Protein AF-A0A516NN91-F1 (afdb_monomer_lite)

Structure (mmCIF, N/CA/C/O backbone):
data_AF-A0A516NN91-F1
#
_entry.id   AF-A0A516NN91-F1
#
loop_
_atom_site.group_PDB
_atom_site.id
_atom_site.type_symbol
_atom_site.label_atom_id
_atom_site.label_alt_id
_atom_site.label_comp_id
_atom_site.label_asym_id
_atom_site.label_entity_id
_atom_site.label_seq_id
_atom_site.pdbx_PDB_ins_code
_atom_site.Cartn_x
_atom_site.Cartn_y
_atom_site.Cartn_z
_atom_site.occupancy
_atom_site.B_iso_or_equiv
_atom_site.auth_seq_id
_atom_site.auth_comp_id
_atom_site.auth_asym_id
_atom_site.auth_atom_id
_atom_site.pdbx_PDB_model_num
ATOM 1 N N . MET A 1 1 ? -4.924 -34.443 12.057 1.00 40.25 1 MET A N 1
ATOM 2 C CA . MET A 1 1 ? -3.717 -33.741 11.575 1.00 40.25 1 MET A CA 1
ATOM 3 C C . MET A 1 1 ? -4.098 -32.305 11.214 1.00 40.25 1 MET A C 1
ATOM 5 O O . MET A 1 1 ? -4.396 -32.042 10.064 1.00 40.25 1 MET A O 1
ATOM 9 N N . SER A 1 2 ? -4.209 -31.419 12.206 1.00 41.56 2 SER A N 1
ATOM 10 C CA . SER A 1 2 ? -4.170 -29.951 12.055 1.00 41.56 2 SER A CA 1
ATOM 11 C C . SER A 1 2 ? -4.210 -29.371 13.470 1.00 41.56 2 SER A C 1
ATOM 13 O O . SER A 1 2 ? -5.269 -29.095 14.024 1.00 41.56 2 SER A O 1
ATOM 15 N N . PHE A 1 3 ? -3.052 -29.367 14.123 1.00 45.12 3 PHE A N 1
ATOM 16 C CA . PHE A 1 3 ? -2.863 -28.861 15.481 1.00 45.12 3 PHE A CA 1
ATOM 17 C C . PHE A 1 3 ? -1.619 -27.971 15.448 1.00 45.12 3 PHE A C 1
ATOM 19 O O . PHE A 1 3 ? -0.556 -28.410 15.865 1.00 45.12 3 PHE A O 1
ATOM 26 N N . ILE A 1 4 ? -1.707 -26.798 14.802 1.00 48.25 4 ILE A N 1
ATOM 27 C CA . ILE A 1 4 ? -0.618 -25.794 14.790 1.00 48.25 4 ILE A CA 1
ATOM 28 C C . ILE A 1 4 ? -1.070 -24.342 14.492 1.00 48.25 4 ILE A C 1
ATOM 30 O O . ILE A 1 4 ? -0.268 -23.537 14.045 1.00 48.25 4 ILE A O 1
ATOM 34 N N . TYR A 1 5 ? -2.320 -23.963 14.785 1.00 51.03 5 TYR A N 1
ATOM 35 C CA . TYR A 1 5 ? -2.738 -22.543 14.763 1.00 51.03 5 TYR A CA 1
ATOM 36 C C . TYR A 1 5 ? -3.463 -22.118 16.048 1.00 51.03 5 TYR A C 1
ATOM 38 O O . TYR A 1 5 ? -4.383 -21.308 16.016 1.00 51.03 5 TYR A O 1
ATOM 46 N N . SER A 1 6 ? -3.075 -22.660 17.209 1.00 44.06 6 SER A N 1
ATOM 47 C CA . SER A 1 6 ? -3.412 -21.991 18.471 1.00 44.06 6 SER A CA 1
ATOM 48 C C . SER A 1 6 ? -2.358 -20.918 18.743 1.00 44.06 6 SER A C 1
ATOM 50 O O . SER A 1 6 ? -1.448 -21.121 19.549 1.00 44.06 6 SER A O 1
ATOM 52 N N . THR A 1 7 ? -2.448 -19.793 18.038 1.00 47.69 7 THR A N 1
ATOM 53 C CA . THR A 1 7 ? -1.723 -18.595 18.458 1.00 47.69 7 THR A CA 1
ATOM 54 C C . THR A 1 7 ? -2.405 -18.070 19.715 1.00 47.69 7 THR A C 1
ATOM 56 O O . THR A 1 7 ? -3.628 -17.955 19.805 1.00 47.69 7 THR A O 1
ATOM 59 N N . THR A 1 8 ? -1.589 -17.877 20.739 1.00 46.75 8 THR A N 1
ATOM 60 C CA . THR A 1 8 ? -1.911 -17.294 22.037 1.00 46.75 8 THR A CA 1
ATOM 61 C C . THR A 1 8 ? -2.741 -16.020 21.879 1.00 46.75 8 THR A C 1
ATOM 63 O O . THR A 1 8 ? -2.542 -15.248 20.948 1.00 46.75 8 THR A O 1
ATOM 66 N N . ALA A 1 9 ? -3.667 -15.789 22.812 1.00 46.31 9 ALA A N 1
ATOM 67 C CA . ALA A 1 9 ? -4.680 -14.726 22.814 1.00 46.31 9 ALA A CA 1
ATOM 68 C C . ALA A 1 9 ? -4.147 -13.265 22.880 1.00 46.31 9 ALA A C 1
ATOM 70 O O . ALA A 1 9 ? -4.806 -12.393 23.441 1.00 46.31 9 ALA A O 1
ATOM 71 N N . GLY A 1 10 ? -2.967 -12.985 22.321 1.00 58.59 10 GLY A N 1
ATOM 72 C CA . GLY A 1 10 ? -2.344 -11.665 22.236 1.00 58.59 10 GLY A CA 1
ATOM 73 C C . GLY A 1 10 ? -1.460 -11.422 21.002 1.00 58.59 10 GLY A C 1
ATOM 74 O O . GLY A 1 10 ? -1.027 -10.288 20.827 1.00 58.59 10 GLY A O 1
ATOM 75 N N . GLU A 1 11 ? -1.208 -12.415 20.138 1.00 65.75 11 GLU A N 1
ATOM 76 C CA . GLU A 1 11 ? -0.446 -12.237 18.889 1.00 65.75 11 GLU A CA 1
ATOM 77 C C . GLU A 1 11 ? -1.359 -12.469 17.683 1.00 65.75 11 GLU A C 1
ATOM 79 O O . GLU A 1 11 ? -1.983 -13.518 17.547 1.00 65.75 11 GLU A O 1
ATOM 84 N N . LEU A 1 12 ? -1.471 -11.468 16.813 1.00 70.19 12 LEU A N 1
ATOM 85 C CA . LEU A 1 12 ? -2.143 -11.623 15.524 1.00 70.19 12 LEU A CA 1
ATOM 86 C C . LEU A 1 12 ? -1.224 -12.390 14.572 1.00 70.19 12 LEU A C 1
ATOM 88 O O . LEU A 1 12 ? -0.018 -12.137 14.554 1.00 70.19 12 LEU A O 1
ATOM 92 N N . ASP A 1 13 ? -1.786 -13.278 13.750 1.00 83.75 13 ASP A N 1
ATOM 93 C CA . ASP A 1 13 ? -1.061 -13.772 12.579 1.00 83.75 13 ASP A CA 1
ATOM 94 C C . ASP A 1 13 ? -0.880 -12.613 11.581 1.00 83.75 13 ASP A C 1
ATOM 96 O O . ASP A 1 13 ? -1.655 -11.654 11.546 1.00 83.75 13 ASP A O 1
ATOM 100 N N . MET A 1 14 ? 0.133 -12.709 10.727 1.00 80.50 14 MET A N 1
ATOM 101 C CA . MET A 1 14 ? 0.380 -11.797 9.613 1.00 80.50 14 MET A CA 1
ATOM 102 C C . MET A 1 14 ? -0.868 -11.621 8.739 1.00 80.50 14 MET A C 1
ATOM 104 O O . MET A 1 14 ? -1.108 -10.527 8.233 1.00 80.50 14 MET A O 1
ATOM 108 N N . ALA A 1 15 ? -1.673 -12.679 8.587 1.00 85.00 15 ALA A N 1
ATOM 109 C CA . ALA A 1 15 ? -2.934 -12.636 7.851 1.00 85.00 15 ALA A CA 1
ATOM 110 C C . ALA A 1 15 ? -3.977 -11.694 8.483 1.00 85.00 15 ALA A C 1
ATOM 112 O O . ALA A 1 15 ? -4.743 -11.071 7.752 1.00 85.00 15 ALA A O 1
ATOM 113 N N . ASP A 1 16 ? -3.973 -11.556 9.811 1.00 87.44 16 ASP A N 1
ATOM 114 C CA . ASP A 1 16 ? -4.923 -10.726 10.560 1.00 87.44 16 ASP A CA 1
ATOM 115 C C . ASP A 1 16 ? -4.366 -9.323 10.859 1.00 87.44 16 ASP A C 1
ATOM 117 O O . ASP A 1 16 ? -5.120 -8.376 11.084 1.00 87.44 16 ASP A O 1
ATOM 121 N N . ALA A 1 17 ? -3.038 -9.173 10.877 1.00 91.50 17 ALA A N 1
ATOM 122 C CA . ALA A 1 17 ? -2.353 -7.929 11.227 1.00 91.50 17 ALA A CA 1
ATOM 123 C C . ALA A 1 17 ? -2.074 -7.002 10.032 1.00 91.50 17 ALA A C 1
ATOM 125 O O . ALA A 1 17 ? -1.753 -5.830 10.236 1.00 91.50 17 ALA A O 1
ATOM 126 N N . ILE A 1 18 ? -2.157 -7.504 8.795 1.00 94.31 18 ILE A N 1
ATOM 127 C CA . ILE A 1 18 ? -1.763 -6.766 7.589 1.00 94.31 18 ILE A CA 1
ATOM 128 C C . ILE A 1 18 ? -2.982 -6.447 6.728 1.00 94.31 18 ILE A C 1
ATOM 130 O O . ILE A 1 18 ? -3.766 -7.328 6.386 1.00 94.31 18 ILE A O 1
ATOM 134 N N . ALA A 1 19 ? -3.092 -5.189 6.295 1.00 95.88 19 ALA A N 1
ATOM 135 C CA . ALA A 1 19 ? -4.101 -4.780 5.328 1.00 95.88 19 ALA A CA 1
ATOM 136 C C . ALA A 1 19 ? -3.935 -5.576 4.015 1.00 95.88 19 ALA A C 1
ATOM 138 O O . ALA A 1 19 ? -2.874 -5.479 3.378 1.00 95.88 19 ALA A O 1
ATOM 139 N N . PRO A 1 20 ? -4.956 -6.335 3.565 1.00 95.12 20 PRO A N 1
ATOM 140 C CA . PRO A 1 20 ? -4.828 -7.208 2.397 1.00 95.12 20 PRO A CA 1
ATOM 141 C C . PRO A 1 20 ? -4.388 -6.462 1.134 1.00 95.12 20 PRO A C 1
ATOM 143 O O . PRO A 1 20 ? -3.551 -6.952 0.370 1.00 95.12 20 PRO A O 1
ATOM 146 N N . HIS A 1 21 ? -4.907 -5.248 0.928 1.00 94.88 21 HIS A N 1
ATOM 147 C CA . HIS A 1 21 ? -4.533 -4.414 -0.210 1.00 94.88 21 HIS A CA 1
ATOM 148 C C . HIS A 1 21 ? -3.053 -3.987 -0.138 1.00 94.88 21 HIS A C 1
ATOM 15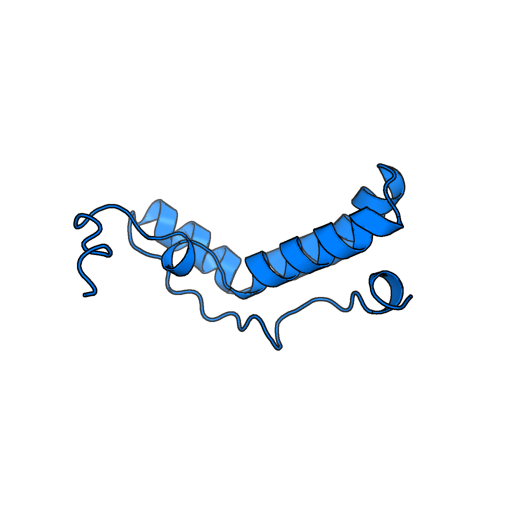0 O O . HIS A 1 21 ? -2.343 -4.087 -1.136 1.00 94.88 21 HIS A O 1
ATOM 156 N N . SER A 1 22 ? -2.539 -3.599 1.036 1.00 95.81 22 SER A N 1
ATOM 157 C CA . SER A 1 22 ? -1.131 -3.212 1.203 1.00 95.81 22 SER A CA 1
ATOM 158 C C . SER A 1 22 ? -0.183 -4.380 0.920 1.00 95.81 22 SER A C 1
ATOM 160 O O . SER A 1 22 ? 0.802 -4.203 0.200 1.00 95.81 22 SER A O 1
ATOM 162 N N . ALA A 1 23 ? -0.506 -5.589 1.396 1.00 95.75 23 ALA A N 1
ATOM 163 C CA . ALA A 1 23 ? 0.265 -6.794 1.079 1.00 95.75 23 ALA A CA 1
ATOM 164 C C . ALA A 1 23 ? 0.321 -7.054 -0.436 1.00 95.75 23 ALA A C 1
ATOM 166 O O . ALA A 1 23 ? 1.386 -7.341 -0.991 1.00 95.75 23 ALA A O 1
ATOM 167 N N . ALA A 1 24 ? -0.813 -6.907 -1.126 1.00 95.75 24 ALA A N 1
ATOM 168 C CA . ALA A 1 24 ? -0.892 -7.076 -2.572 1.00 95.75 24 ALA A CA 1
ATOM 169 C C . ALA A 1 24 ? -0.099 -6.004 -3.342 1.00 95.75 24 ALA A C 1
ATOM 171 O O . ALA A 1 24 ? 0.613 -6.348 -4.291 1.00 95.75 24 ALA A O 1
ATOM 172 N N . VAL A 1 25 ? -0.160 -4.735 -2.920 1.00 96.12 25 VAL A N 1
ATOM 173 C CA . VAL A 1 25 ? 0.638 -3.641 -3.501 1.00 96.12 25 VAL A CA 1
ATOM 174 C C . VAL A 1 25 ? 2.132 -3.911 -3.342 1.00 96.12 25 VAL A C 1
ATOM 176 O O . VAL A 1 25 ? 2.857 -3.884 -4.336 1.00 96.12 25 VAL A O 1
ATOM 179 N N . ILE A 1 26 ? 2.591 -4.236 -2.129 1.00 95.88 26 ILE A N 1
ATOM 180 C CA . ILE A 1 26 ? 4.007 -4.520 -1.852 1.00 95.88 26 ILE A CA 1
ATOM 181 C C . ILE A 1 26 ? 4.479 -5.721 -2.673 1.00 95.88 26 ILE A C 1
ATOM 183 O O . ILE A 1 26 ? 5.530 -5.661 -3.306 1.00 95.88 26 ILE A O 1
ATOM 187 N N . ARG A 1 27 ? 3.686 -6.797 -2.745 1.00 95.56 27 ARG A N 1
ATOM 188 C CA . ARG A 1 27 ? 4.030 -7.968 -3.561 1.00 95.56 27 ARG A CA 1
ATOM 189 C C . ARG A 1 27 ? 4.193 -7.605 -5.037 1.00 95.56 27 ARG A C 1
ATOM 191 O O . ARG A 1 27 ? 5.163 -8.031 -5.658 1.00 95.56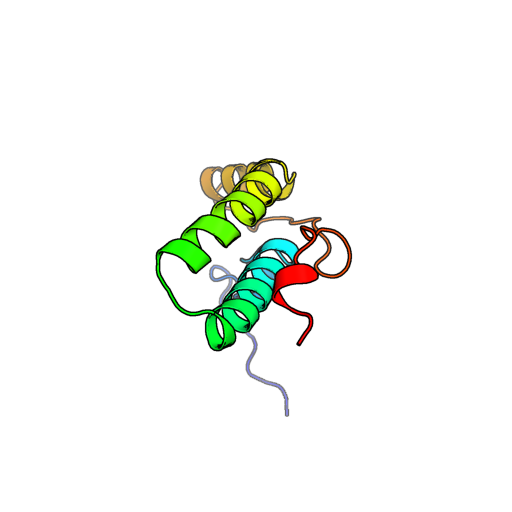 27 ARG A O 1
ATOM 198 N N . ARG A 1 28 ? 3.265 -6.830 -5.610 1.00 95.56 28 ARG A N 1
ATOM 199 C CA . ARG A 1 28 ? 3.369 -6.357 -7.003 1.00 95.56 28 ARG A CA 1
ATOM 200 C C . ARG A 1 28 ? 4.595 -5.468 -7.200 1.00 95.56 28 ARG A C 1
ATOM 202 O O . ARG A 1 28 ? 5.287 -5.617 -8.203 1.00 95.56 28 ARG A O 1
ATOM 209 N N . ALA A 1 29 ? 4.900 -4.606 -6.233 1.00 95.12 29 ALA A N 1
ATOM 210 C CA . ALA A 1 29 ? 6.073 -3.748 -6.294 1.00 95.12 29 ALA A CA 1
ATOM 211 C C . ALA A 1 29 ? 7.386 -4.546 -6.290 1.00 95.12 29 ALA A C 1
ATOM 213 O O . ALA A 1 29 ? 8.266 -4.284 -7.105 1.00 95.12 29 ALA A O 1
ATOM 214 N N . LEU A 1 30 ? 7.488 -5.580 -5.450 1.00 95.19 30 LEU A N 1
ATOM 215 C CA . LEU A 1 30 ? 8.638 -6.489 -5.435 1.00 95.19 30 LEU A CA 1
ATOM 216 C C . LEU A 1 30 ? 8.810 -7.223 -6.772 1.00 95.19 30 LEU A C 1
ATOM 218 O O . LEU A 1 30 ? 9.929 -7.331 -7.270 1.00 95.19 30 LEU A O 1
ATOM 222 N N . VAL A 1 31 ? 7.710 -7.681 -7.382 1.00 94.44 31 VAL A N 1
ATOM 223 C CA . VAL A 1 31 ? 7.738 -8.319 -8.710 1.00 94.44 31 VAL A CA 1
ATOM 224 C C . VAL A 1 31 ? 8.239 -7.347 -9.781 1.00 94.44 31 VAL A C 1
ATOM 226 O O . VAL A 1 31 ? 9.122 -7.706 -10.556 1.00 94.44 31 VAL A O 1
ATOM 229 N N . ALA A 1 32 ? 7.748 -6.106 -9.795 1.00 94.25 32 ALA A N 1
ATOM 230 C CA . ALA A 1 32 ? 8.243 -5.080 -10.712 1.00 94.25 32 ALA A CA 1
ATOM 231 C C . ALA A 1 32 ? 9.743 -4.795 -10.500 1.00 94.25 32 ALA A C 1
ATOM 233 O O . ALA A 1 32 ? 10.514 -4.674 -11.455 1.00 94.25 32 ALA A O 1
ATOM 234 N N . MET A 1 33 ? 10.192 -4.731 -9.244 1.00 94.81 33 MET A N 1
ATOM 235 C CA . MET A 1 33 ? 11.583 -4.420 -8.909 1.00 94.81 33 MET A CA 1
ATOM 236 C C . MET A 1 33 ? 12.572 -5.531 -9.226 1.00 94.81 33 MET A C 1
ATOM 238 O O . MET A 1 33 ? 13.704 -5.222 -9.597 1.00 94.81 33 MET A O 1
ATOM 242 N N . ALA A 1 34 ? 12.137 -6.791 -9.223 1.00 93.19 34 ALA A N 1
ATOM 243 C CA . ALA A 1 34 ? 12.939 -7.891 -9.752 1.00 93.19 34 ALA A CA 1
ATOM 244 C C . ALA A 1 34 ? 13.340 -7.674 -11.225 1.00 93.19 34 ALA A C 1
ATOM 246 O O . ALA A 1 34 ? 14.362 -8.188 -11.671 1.00 93.19 34 ALA A O 1
ATOM 247 N N . ALA A 1 35 ? 12.561 -6.888 -11.975 1.00 88.75 35 ALA A N 1
ATOM 248 C CA . ALA A 1 35 ? 12.758 -6.661 -13.399 1.00 88.75 35 ALA A CA 1
ATOM 249 C C . ALA A 1 35 ? 13.414 -5.295 -13.721 1.00 88.75 35 ALA A C 1
ATOM 251 O O . ALA A 1 35 ? 14.084 -5.161 -14.749 1.00 88.75 35 ALA A O 1
ATOM 252 N N . HIS A 1 36 ? 13.205 -4.273 -12.882 1.00 84.69 36 HIS A N 1
ATOM 253 C CA . HIS A 1 36 ? 13.593 -2.867 -13.121 1.00 84.69 36 HIS A CA 1
ATOM 254 C C . HIS A 1 36 ? 14.645 -2.312 -12.134 1.00 84.69 36 HIS A C 1
ATOM 256 O O . HIS A 1 36 ? 14.902 -1.113 -12.157 1.00 84.69 36 HIS A O 1
ATOM 262 N N . GLY A 1 37 ? 15.209 -3.144 -11.252 1.00 83.00 37 GLY A N 1
ATOM 263 C CA . GLY A 1 37 ? 15.908 -2.763 -10.014 1.00 83.00 37 GLY A CA 1
ATOM 264 C C . GLY A 1 37 ? 16.970 -1.655 -10.089 1.00 83.00 37 GLY A C 1
ATOM 265 O O . GLY A 1 37 ? 18.165 -1.936 -10.145 1.00 83.00 37 GLY A O 1
ATOM 266 N N . SER A 1 38 ? 16.530 -0.399 -9.964 1.00 94.75 38 SER A N 1
ATOM 267 C CA . SER A 1 38 ? 17.349 0.764 -9.610 1.00 94.75 38 SER A CA 1
ATOM 268 C C . SER A 1 38 ? 16.641 1.596 -8.528 1.00 94.75 38 SER A C 1
ATOM 270 O O . SER A 1 38 ? 15.408 1.549 -8.434 1.00 94.75 38 SER A O 1
ATOM 272 N N . PRO A 1 39 ? 17.375 2.379 -7.715 1.00 95.62 39 PRO A N 1
ATOM 273 C CA . PRO A 1 39 ? 16.773 3.277 -6.728 1.00 95.62 39 PRO A CA 1
ATOM 274 C C . PRO A 1 39 ? 15.777 4.276 -7.336 1.00 95.62 39 PRO A C 1
ATOM 276 O O . PRO A 1 39 ? 14.729 4.546 -6.755 1.00 95.62 39 PRO A O 1
ATOM 279 N N . GLU A 1 40 ? 16.064 4.799 -8.528 1.00 96.31 40 GLU A N 1
ATOM 280 C CA . GLU A 1 40 ? 15.198 5.743 -9.240 1.00 96.31 40 GLU A CA 1
ATOM 281 C C . GLU A 1 40 ? 13.901 5.072 -9.695 1.00 96.31 40 GLU A C 1
ATOM 283 O O . GLU A 1 40 ? 12.828 5.674 -9.611 1.00 96.31 40 GLU A O 1
ATOM 288 N N . ALA A 1 41 ? 13.989 3.819 -10.151 1.00 95.56 41 ALA A N 1
ATOM 289 C CA . ALA A 1 41 ? 12.829 3.024 -10.526 1.00 95.56 41 ALA A CA 1
ATOM 290 C C . ALA A 1 41 ? 11.950 2.707 -9.304 1.00 95.56 41 ALA A C 1
ATOM 292 O O . ALA A 1 41 ? 10.732 2.875 -9.377 1.00 95.56 41 ALA A O 1
ATOM 293 N N . ALA A 1 42 ? 12.559 2.343 -8.170 1.00 95.62 42 ALA A N 1
ATOM 294 C CA . ALA A 1 42 ? 11.851 2.138 -6.905 1.00 95.62 42 ALA A CA 1
ATOM 295 C C . ALA A 1 42 ? 11.130 3.414 -6.454 1.00 95.62 42 ALA A C 1
ATOM 297 O O . ALA A 1 42 ? 9.927 3.398 -6.209 1.00 95.62 42 ALA A O 1
ATOM 298 N N . PHE A 1 43 ? 11.823 4.554 -6.464 1.00 96.06 43 PHE A N 1
ATOM 299 C CA . PHE A 1 43 ? 11.225 5.836 -6.099 1.00 96.06 43 PHE A CA 1
ATOM 300 C C . PHE A 1 43 ? 10.091 6.253 -7.050 1.00 96.06 43 PHE A C 1
ATOM 302 O O . PHE A 1 43 ? 9.074 6.812 -6.634 1.00 96.06 43 PHE A O 1
ATOM 309 N N . ALA A 1 44 ? 10.234 5.988 -8.352 1.00 95.56 44 ALA A N 1
ATOM 310 C CA . ALA A 1 44 ? 9.180 6.247 -9.329 1.00 95.56 44 ALA A CA 1
ATOM 311 C C . ALA A 1 44 ? 7.925 5.397 -9.084 1.00 95.56 44 ALA A C 1
ATOM 313 O O . ALA A 1 44 ? 6.813 5.894 -9.279 1.00 95.56 44 ALA A O 1
ATOM 314 N N . LEU A 1 45 ? 8.102 4.155 -8.635 1.00 96.06 45 LEU A N 1
ATOM 315 C CA . LEU A 1 45 ? 7.019 3.267 -8.234 1.00 96.06 45 LEU A CA 1
ATOM 316 C C . LEU A 1 45 ? 6.365 3.725 -6.919 1.00 96.06 45 LEU A C 1
ATOM 318 O O . LEU A 1 45 ? 5.137 3.810 -6.855 1.00 96.06 45 LEU A O 1
ATOM 322 N N . ASP A 1 46 ? 7.160 4.123 -5.924 1.00 95.88 46 ASP A N 1
ATOM 323 C CA . ASP A 1 46 ? 6.682 4.619 -4.623 1.00 95.88 46 ASP A CA 1
ATOM 324 C C . ASP A 1 46 ? 5.818 5.877 -4.745 1.00 95.88 46 ASP A C 1
ATOM 326 O O . ASP A 1 46 ? 4.799 6.014 -4.064 1.00 95.88 46 ASP A O 1
ATOM 330 N N . LYS A 1 47 ? 6.141 6.764 -5.696 1.00 95.69 47 LYS A N 1
ATOM 331 C CA . LYS A 1 47 ? 5.297 7.923 -6.037 1.00 95.69 47 LYS A CA 1
ATOM 332 C C . LYS A 1 47 ? 3.880 7.547 -6.484 1.00 95.69 47 LYS A C 1
ATOM 334 O O . LYS A 1 47 ? 3.008 8.411 -6.465 1.00 95.69 47 LYS A O 1
ATOM 339 N N . LYS A 1 48 ? 3.642 6.303 -6.911 1.00 94.12 48 LYS A N 1
ATOM 340 C CA . LYS A 1 48 ? 2.301 5.792 -7.232 1.00 94.12 48 LYS A CA 1
ATO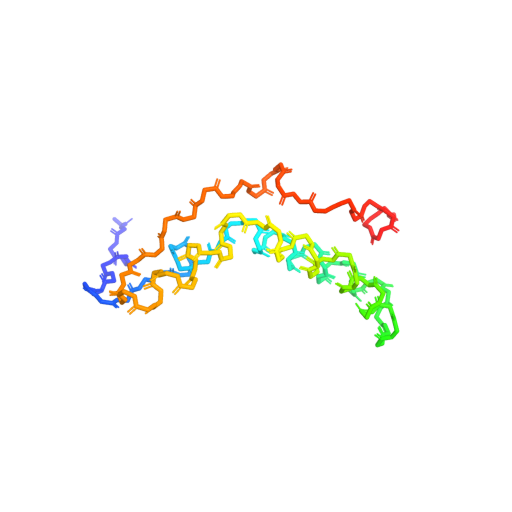M 341 C C . LYS A 1 48 ? 1.677 5.034 -6.063 1.00 94.12 48 LYS A C 1
ATOM 343 O O . LYS A 1 48 ? 0.496 5.213 -5.786 1.00 94.12 48 LYS A O 1
ATOM 348 N N . THR A 1 49 ? 2.445 4.177 -5.394 1.00 96.38 49 THR A N 1
ATOM 349 C CA . THR A 1 49 ? 1.918 3.248 -4.382 1.00 96.38 49 THR A CA 1
ATOM 350 C C . THR A 1 49 ? 1.647 3.920 -3.036 1.00 96.38 49 THR A C 1
ATOM 352 O O . THR A 1 49 ? 0.630 3.617 -2.414 1.00 96.38 49 THR A O 1
ATOM 355 N N . ILE A 1 50 ? 2.495 4.859 -2.600 1.00 95.75 50 ILE A N 1
ATOM 356 C CA . ILE A 1 50 ? 2.337 5.533 -1.303 1.00 95.75 50 ILE A CA 1
ATOM 357 C C . ILE A 1 50 ? 1.081 6.413 -1.280 1.00 95.75 50 ILE A C 1
ATOM 359 O O . ILE A 1 50 ? 0.274 6.221 -0.372 1.00 95.75 50 ILE A O 1
ATOM 363 N N . PRO A 1 51 ? 0.833 7.315 -2.257 1.00 95.81 51 PRO A N 1
ATOM 364 C CA . PRO A 1 51 ? -0.381 8.130 -2.238 1.00 95.81 51 PRO A CA 1
ATOM 365 C C . PRO A 1 51 ? -1.660 7.290 -2.262 1.00 95.81 51 PRO A C 1
ATOM 367 O O . PRO A 1 51 ? -2.599 7.602 -1.537 1.00 95.81 51 PRO A O 1
ATOM 370 N N . HIS A 1 52 ? -1.672 6.194 -3.032 1.00 94.75 52 HIS A N 1
ATOM 371 C CA . HIS A 1 52 ? -2.786 5.241 -3.053 1.00 94.75 52 HIS A CA 1
ATOM 372 C C . HIS A 1 52 ? -3.068 4.681 -1.655 1.00 94.75 52 HIS A C 1
ATOM 374 O O . HIS A 1 52 ? -4.190 4.790 -1.160 1.00 94.75 52 HIS A O 1
ATOM 380 N N . ALA A 1 53 ? -2.038 4.156 -0.983 1.00 92.88 53 ALA A N 1
ATOM 381 C CA . ALA A 1 53 ? -2.161 3.639 0.379 1.00 92.88 53 ALA A CA 1
ATOM 382 C C . ALA A 1 53 ? -2.585 4.731 1.377 1.00 92.88 53 ALA A C 1
ATOM 384 O O . ALA A 1 53 ? -3.408 4.478 2.253 1.00 92.88 53 ALA A O 1
ATOM 385 N N . SER A 1 54 ? -2.081 5.961 1.220 1.00 93.19 54 SER A N 1
ATOM 386 C CA . SER A 1 54 ? -2.418 7.083 2.102 1.00 93.19 54 SER A CA 1
ATOM 387 C C . SER A 1 54 ? -3.877 7.537 2.008 1.00 93.19 54 SER A C 1
ATOM 389 O O . SER A 1 54 ? -4.383 8.148 2.944 1.00 93.19 54 SER A O 1
ATOM 391 N N . THR A 1 55 ? -4.558 7.248 0.899 1.00 93.31 55 THR A N 1
ATOM 392 C CA . THR A 1 55 ? -5.985 7.562 0.714 1.00 93.31 55 THR A CA 1
ATOM 393 C C . THR A 1 55 ? -6.927 6.419 1.101 1.00 93.31 55 THR A C 1
ATOM 395 O O . THR A 1 55 ? -8.144 6.582 1.031 1.00 93.31 55 THR A O 1
ATOM 398 N N . SER A 1 56 ? -6.390 5.266 1.508 1.00 93.44 56 SER A N 1
ATOM 399 C CA . SER A 1 56 ? -7.184 4.094 1.881 1.00 93.44 56 SER A CA 1
ATOM 400 C C . SER A 1 56 ? -7.839 4.262 3.262 1.00 93.44 56 SER A C 1
ATOM 402 O O . SER A 1 56 ? -7.184 4.761 4.184 1.00 93.44 56 SER A O 1
ATOM 404 N N . PRO A 1 57 ? -9.087 3.790 3.472 1.00 94.88 57 PRO A N 1
ATOM 405 C CA . PRO A 1 57 ? -9.684 3.729 4.810 1.00 94.88 57 PRO A CA 1
ATOM 406 C C . PRO A 1 57 ? -8.865 2.862 5.780 1.00 94.88 57 PRO A C 1
ATOM 408 O O . PRO A 1 57 ? -8.859 3.127 6.983 1.00 94.88 57 PRO A O 1
ATOM 411 N N . ASP A 1 58 ? -8.114 1.884 5.262 1.00 96.69 58 ASP A N 1
ATOM 412 C CA . ASP A 1 58 ? -7.246 1.013 6.060 1.00 96.69 58 ASP A CA 1
ATOM 413 C C . ASP A 1 58 ? -6.079 1.779 6.712 1.00 96.69 58 ASP A C 1
ATOM 415 O O . ASP A 1 58 ? -5.563 1.326 7.734 1.00 96.69 58 ASP A O 1
ATOM 419 N N . LEU A 1 59 ? -5.673 2.947 6.182 1.00 96.81 59 LEU A N 1
ATOM 420 C CA . LEU A 1 59 ? -4.678 3.798 6.849 1.00 96.81 59 LEU A CA 1
ATOM 421 C C . LEU A 1 59 ? -5.219 4.287 8.195 1.00 96.81 59 LEU A C 1
ATOM 423 O O . LEU A 1 59 ? -4.555 4.151 9.223 1.00 96.81 59 LEU A O 1
ATOM 427 N N . ALA A 1 60 ? -6.420 4.870 8.178 1.00 97.06 60 ALA A N 1
ATOM 428 C CA . ALA A 1 60 ? -7.053 5.396 9.379 1.00 97.06 60 ALA A CA 1
ATOM 429 C C . ALA A 1 60 ? -7.333 4.268 10.375 1.00 97.06 60 ALA A C 1
ATOM 431 O O . ALA A 1 60 ? -7.011 4.399 11.552 1.00 97.06 60 ALA A O 1
ATOM 432 N N . GLU A 1 61 ? -7.853 3.138 9.892 1.00 97.44 61 GLU A N 1
ATOM 433 C CA . GLU A 1 61 ? -8.110 1.965 10.725 1.00 97.44 61 GLU A CA 1
ATOM 434 C C . GLU A 1 61 ? -6.833 1.407 11.361 1.00 97.44 61 GLU A C 1
ATOM 436 O O . GLU A 1 61 ? -6.839 1.135 12.558 1.00 97.44 61 GLU A O 1
ATOM 441 N N . GLY A 1 62 ? -5.733 1.286 10.613 1.00 96.19 62 GLY A N 1
ATOM 442 C CA . GLY A 1 62 ? -4.460 0.810 11.158 1.00 96.19 62 GLY A CA 1
ATOM 443 C C . GLY A 1 62 ? -3.903 1.729 12.249 1.00 96.19 62 GLY A C 1
ATOM 444 O O . GLY A 1 62 ? -3.398 1.253 13.267 1.00 96.19 62 GLY A O 1
ATOM 445 N N . ILE A 1 63 ? -4.042 3.051 12.082 1.00 97.56 63 ILE A N 1
ATOM 446 C CA . ILE A 1 63 ? -3.673 4.030 13.116 1.00 97.56 63 ILE A CA 1
ATOM 447 C C . ILE A 1 63 ? -4.583 3.872 14.341 1.00 97.56 63 ILE A C 1
ATOM 449 O O . ILE A 1 63 ? -4.091 3.764 15.465 1.00 97.56 63 ILE A O 1
ATOM 453 N N . SER A 1 64 ? -5.901 3.835 14.139 1.00 98.00 64 SER A N 1
ATOM 454 C CA . SER A 1 64 ? -6.882 3.702 15.218 1.00 98.00 64 SER A CA 1
ATOM 455 C C . SER A 1 64 ? -6.703 2.406 16.003 1.00 98.00 64 SER A C 1
ATOM 457 O O . SER A 1 64 ? -6.630 2.444 17.228 1.00 98.00 64 SER A O 1
ATOM 459 N N . SER A 1 65 ? -6.567 1.261 15.331 1.00 96.94 65 SER A N 1
ATOM 460 C CA . SER A 1 65 ? -6.406 -0.038 15.987 1.00 96.94 65 SER A CA 1
ATOM 461 C C . SER A 1 65 ? -5.108 -0.118 16.790 1.00 96.94 65 SER A C 1
ATOM 463 O O . SER A 1 65 ? -5.101 -0.677 17.888 1.00 96.94 65 SER A O 1
ATOM 465 N N . PHE A 1 66 ? -4.029 0.486 16.280 1.00 95.75 66 PHE A N 1
ATOM 466 C CA . PHE A 1 66 ? -2.760 0.595 16.991 1.00 95.75 66 PHE A CA 1
ATOM 467 C C . PHE A 1 66 ? -2.901 1.423 18.274 1.00 95.75 66 PHE A C 1
ATOM 469 O O . PHE A 1 66 ? -2.509 0.965 19.349 1.00 95.75 66 PHE A O 1
ATOM 476 N N . LEU A 1 67 ? -3.502 2.614 18.185 1.00 97.94 67 LEU A N 1
ATOM 477 C CA . LEU A 1 67 ? -3.712 3.495 19.340 1.00 97.94 67 LEU A CA 1
ATOM 478 C C . LEU A 1 67 ? -4.658 2.873 20.380 1.00 97.94 67 LEU A C 1
ATOM 480 O O . LEU A 1 67 ? -4.427 2.999 21.582 1.00 97.94 67 LEU A O 1
ATOM 484 N N . GLU A 1 68 ? -5.688 2.163 19.922 1.00 97.31 68 GLU A N 1
ATOM 485 C CA . GLU A 1 68 ? -6.669 1.462 20.757 1.00 97.31 68 GLU A CA 1
ATOM 486 C C . GLU A 1 68 ? -6.167 0.103 21.279 1.00 97.31 68 GLU A C 1
ATOM 488 O O . GLU A 1 68 ? -6.842 -0.520 22.098 1.00 97.31 68 GLU A O 1
ATOM 493 N N . LYS A 1 69 ? -4.986 -0.362 20.838 1.00 93.62 69 LYS A N 1
ATOM 494 C CA . LYS A 1 69 ? -4.402 -1.676 21.174 1.00 93.62 69 LYS A CA 1
ATOM 495 C C . LYS A 1 69 ? -5.357 -2.846 20.909 1.00 93.62 69 LYS A C 1
ATOM 497 O O . LYS A 1 69 ? -5.472 -3.766 21.720 1.00 93.62 69 LYS A O 1
ATOM 502 N N . ARG A 1 70 ? -6.041 -2.814 19.767 1.00 94.38 70 ARG A N 1
ATOM 503 C CA . ARG A 1 70 ? -6.961 -3.868 19.319 1.00 94.38 70 ARG A CA 1
ATOM 504 C C . ARG A 1 70 ? -6.546 -4.425 17.957 1.00 94.38 70 ARG A C 1
ATOM 506 O O . ARG A 1 70 ? -5.833 -3.747 17.217 1.00 94.38 70 ARG A O 1
ATOM 513 N N . PRO A 1 71 ? -7.050 -5.607 17.574 1.00 94.56 71 PRO A N 1
ATOM 514 C CA . PRO A 1 71 ? -6.936 -6.074 16.201 1.00 94.56 71 PRO A CA 1
ATOM 515 C C . PRO A 1 71 ? -7.527 -5.070 15.197 1.00 94.56 71 PRO A C 1
ATOM 517 O O . PRO A 1 71 ? -8.595 -4.496 15.475 1.00 94.56 71 PRO A O 1
ATOM 520 N N . PRO A 1 72 ? -6.856 -4.838 14.055 1.00 96.25 72 PRO A N 1
ATOM 521 C CA . PRO A 1 72 ? -7.406 -4.033 12.978 1.00 96.25 72 PRO A CA 1
ATOM 522 C C . PRO A 1 72 ? -8.569 -4.759 12.296 1.00 96.25 72 PRO A C 1
ATOM 524 O O . PRO A 1 72 ? -8.667 -5.984 12.295 1.00 96.25 72 PRO A O 1
ATOM 527 N N . ARG A 1 73 ? -9.463 -3.983 11.694 1.00 95.94 73 ARG A N 1
ATOM 528 C CA . ARG A 1 73 ? -10.576 -4.449 10.865 1.00 95.94 73 ARG A CA 1
ATOM 529 C C . ARG A 1 73 ? -10.445 -3.841 9.480 1.00 95.94 73 ARG A C 1
ATOM 531 O O . ARG A 1 73 ? -11.195 -2.937 9.119 1.00 95.94 73 ARG A O 1
ATOM 538 N N . PHE A 1 74 ? -9.461 -4.325 8.734 1.00 96.12 74 PHE A N 1
ATOM 539 C CA . PHE A 1 74 ? -9.237 -3.881 7.366 1.00 96.12 74 PHE A CA 1
ATOM 540 C C . PHE A 1 74 ? -10.399 -4.287 6.463 1.00 96.12 74 PHE A C 1
ATOM 542 O O . PHE A 1 74 ? -10.904 -5.409 6.542 1.00 96.12 74 PHE A O 1
ATOM 549 N N . THR A 1 75 ? -10.819 -3.366 5.604 1.00 95.56 75 THR A N 1
ATOM 550 C CA . THR A 1 75 ? -11.898 -3.586 4.632 1.00 95.56 75 THR A CA 1
ATOM 551 C C . THR A 1 75 ? -11.394 -3.543 3.195 1.00 95.56 75 THR A C 1
ATOM 553 O O . THR A 1 75 ? -12.133 -3.937 2.292 1.00 95.56 75 THR A O 1
ATOM 556 N N . GLY A 1 76 ? -10.142 -3.121 2.982 1.00 93.69 76 GLY A N 1
ATOM 557 C CA . GLY A 1 76 ? -9.512 -3.095 1.671 1.00 93.69 76 GLY A CA 1
ATOM 558 C C . GLY A 1 76 ? -9.392 -4.486 1.049 1.00 93.69 76 GLY A C 1
ATOM 559 O O . GLY A 1 76 ? -8.907 -5.443 1.660 1.00 93.69 76 GLY A O 1
ATOM 560 N N . VAL A 1 77 ? -9.796 -4.591 -0.211 1.00 94.50 77 VAL A N 1
ATOM 561 C CA . VAL A 1 77 ? -9.819 -5.835 -0.976 1.00 94.50 77 VAL A CA 1
ATOM 562 C C . VAL A 1 77 ? -8.567 -5.931 -1.839 1.00 94.50 77 VAL A C 1
ATOM 564 O O . VAL A 1 77 ? -8.346 -5.150 -2.763 1.00 94.50 77 VAL A O 1
ATOM 567 N N . ALA A 1 78 ? -7.771 -6.974 -1.606 1.00 93.56 78 ALA A N 1
ATOM 568 C CA . ALA A 1 78 ? -6.530 -7.226 -2.338 1.00 93.56 78 ALA A CA 1
ATOM 569 C C . ALA A 1 78 ? -6.697 -7.350 -3.864 1.00 93.56 78 ALA A C 1
ATOM 571 O O . ALA A 1 78 ? -5.731 -7.154 -4.590 1.00 93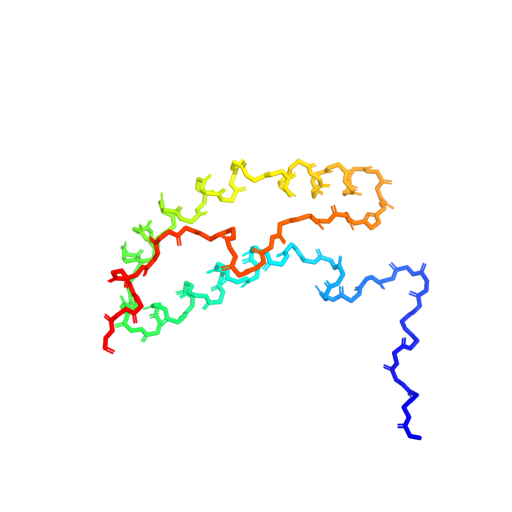.56 78 ALA A O 1
ATOM 572 N N . ALA A 1 79 ? -7.883 -7.713 -4.361 1.00 91.94 79 ALA A N 1
ATOM 573 C CA . ALA A 1 79 ? -8.119 -7.913 -5.790 1.00 91.94 79 ALA A CA 1
ATOM 574 C C . ALA A 1 79 ? -8.477 -6.618 -6.539 1.00 91.94 79 ALA A C 1
ATOM 576 O O . ALA A 1 79 ? -8.164 -6.509 -7.724 1.00 91.94 79 ALA A O 1
ATOM 577 N N . THR A 1 80 ? -9.126 -5.660 -5.870 1.00 93.06 80 THR A N 1
ATOM 578 C CA . THR A 1 80 ? -9.720 -4.475 -6.513 1.00 93.06 80 THR A CA 1
ATOM 579 C C . THR A 1 80 ? -9.090 -3.165 -6.067 1.00 93.06 80 THR A C 1
ATOM 581 O O . THR A 1 80 ? -9.043 -2.225 -6.854 1.00 93.06 80 THR A O 1
ATOM 584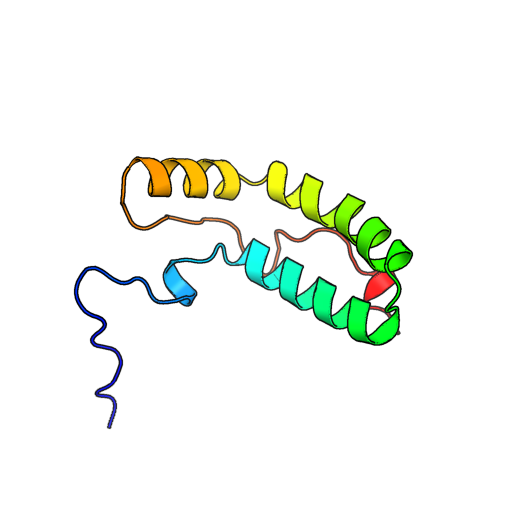 N N . ASP A 1 81 ? -8.544 -3.101 -4.854 1.00 94.06 81 ASP A N 1
ATOM 585 C CA . ASP A 1 81 ? -8.151 -1.833 -4.234 1.00 94.06 81 ASP A CA 1
ATOM 586 C C . ASP A 1 81 ? -6.656 -1.575 -4.428 1.00 94.06 81 ASP A C 1
ATOM 588 O O . ASP A 1 81 ? -5.885 -1.375 -3.485 1.00 94.06 81 ASP A O 1
ATOM 592 N N . LEU A 1 82 ? -6.227 -1.618 -5.688 1.00 94.56 82 LEU A N 1
ATOM 593 C CA . LEU A 1 82 ? -4.825 -1.549 -6.077 1.00 94.56 82 LEU A CA 1
ATOM 594 C C . LEU A 1 82 ? -4.565 -0.375 -7.026 1.00 94.56 82 LEU A C 1
ATOM 596 O O . LEU A 1 82 ? -5.405 -0.080 -7.875 1.00 94.56 82 LEU A O 1
ATOM 600 N N . PRO A 1 83 ? -3.386 0.265 -6.940 1.00 94.44 83 PRO A N 1
ATOM 601 C CA . PRO A 1 83 ? -2.983 1.253 -7.920 1.00 94.44 83 PRO A CA 1
ATOM 602 C C . PRO A 1 83 ? -2.725 0.571 -9.267 1.00 94.44 83 PRO A C 1
ATOM 604 O O . PRO A 1 83 ? -2.323 -0.598 -9.332 1.00 94.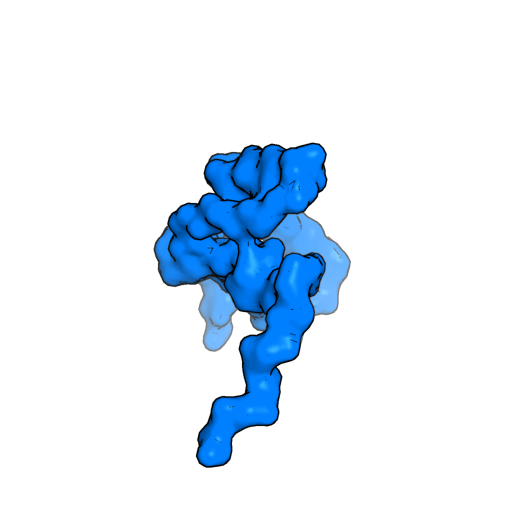44 83 PRO A O 1
ATOM 607 N N . ASP A 1 84 ? -2.897 1.325 -10.350 1.00 93.81 84 ASP A N 1
ATOM 608 C CA . ASP A 1 84 ? -2.532 0.849 -11.680 1.00 93.81 84 ASP A CA 1
ATOM 609 C C . ASP A 1 84 ? -1.002 0.773 -11.829 1.00 93.81 84 ASP A C 1
ATOM 611 O O . ASP A 1 84 ? -0.293 1.780 -11.969 1.00 93.81 84 ASP A O 1
ATOM 615 N N . LEU A 1 85 ? -0.504 -0.464 -11.783 1.00 93.75 85 LEU A N 1
ATOM 616 C CA . LEU A 1 85 ? 0.899 -0.827 -11.966 1.00 93.75 85 LEU A CA 1
ATOM 617 C C . LEU A 1 85 ? 1.132 -1.606 -13.267 1.00 93.75 85 LEU A C 1
ATOM 619 O O . LEU A 1 85 ? 2.190 -2.206 -13.420 1.00 93.75 85 LEU A O 1
ATOM 623 N N . THR A 1 86 ? 0.178 -1.600 -14.198 1.00 92.56 86 THR A N 1
ATOM 624 C CA . THR A 1 86 ? 0.217 -2.414 -15.426 1.00 92.56 86 THR A CA 1
ATOM 625 C C . THR A 1 86 ? 1.508 -2.182 -16.218 1.00 92.56 86 THR A C 1
ATOM 627 O O . THR A 1 86 ? 2.246 -3.121 -16.489 1.00 92.56 86 THR A O 1
ATOM 630 N N . ALA A 1 87 ? 1.902 -0.919 -16.413 1.00 91.12 87 ALA A N 1
ATOM 631 C CA . ALA A 1 87 ? 3.153 -0.549 -17.089 1.00 91.12 87 ALA A CA 1
ATOM 632 C C . ALA A 1 87 ? 4.451 -1.060 -16.416 1.00 91.12 87 ALA A C 1
ATOM 634 O O . ALA A 1 87 ? 5.515 -0.998 -17.023 1.00 91.12 87 ALA A O 1
ATOM 635 N N . TRP A 1 88 ? 4.383 -1.510 -15.160 1.00 91.06 88 TRP A N 1
ATOM 636 C CA . TRP A 1 88 ? 5.514 -2.068 -14.409 1.00 91.06 88 TRP A CA 1
ATOM 637 C C . TRP A 1 88 ? 5.510 -3.601 -14.357 1.00 91.06 88 TRP A C 1
ATOM 639 O O . TRP A 1 88 ? 6.530 -4.198 -14.014 1.00 91.06 88 TRP A O 1
ATOM 649 N N . LEU A 1 89 ? 4.360 -4.224 -14.630 1.00 90.94 89 LEU A N 1
ATOM 650 C CA . LEU A 1 89 ? 4.146 -5.670 -14.540 1.00 90.94 89 LEU A CA 1
ATOM 651 C C . LEU A 1 89 ? 4.073 -6.337 -15.916 1.00 90.94 89 LEU A C 1
ATOM 653 O O . LEU A 1 89 ? 4.419 -7.511 -16.021 1.00 90.94 89 LEU A O 1
ATOM 657 N N . ASP A 1 90 ? 3.655 -5.602 -16.945 1.00 80.06 90 ASP A N 1
ATOM 658 C CA . ASP A 1 90 ? 3.603 -6.090 -18.318 1.00 80.06 90 ASP A CA 1
ATOM 659 C C . ASP A 1 90 ? 5.024 -6.248 -18.873 1.00 80.06 90 ASP A C 1
ATOM 661 O O . ASP A 1 90 ? 5.723 -5.267 -19.149 1.00 80.06 90 ASP A O 1
ATOM 665 N N . ARG A 1 91 ? 5.447 -7.506 -19.015 1.00 60.91 91 ARG A N 1
ATOM 666 C CA . ARG A 1 91 ? 6.643 -7.939 -19.741 1.00 60.91 91 ARG A CA 1
ATOM 667 C C . ARG A 1 91 ? 6.408 -9.279 -20.419 1.00 60.91 91 ARG A C 1
ATOM 669 O O . ARG A 1 91 ? 5.901 -10.195 -19.735 1.00 60.91 91 ARG A O 1
#

pLDDT: mean 87.78, std 15.68, range [40.25, 98.0]

Radius of gyration: 15.82 Å; chains: 1; bounding box: 29×42×43 Å

Sequence (91 aa):
MSFIYSTTAGELDMADAIAPHSAAVIRRALVAMAAHGSPEAAFALDKKTIPHASTSPDLAEGISSFLEKRPPRFTGVAATDLPDLTAWLDR

Organism: NCBI:txid1823

Secondary structure (DSSP, 8-state):
--------TT---HHHHS-HHHHHHHHHHHHHHHHH-SHHHHHHHHHHHHHHHHTSHHHHHHHHHHHTTS-------TTTS----HHHH--

Foldseek 3Di:
DDDDPPDDPQDDDPVQQDQLQLVLQVVLLVLLCVPVPDPVVSVVSCVQFVVLVVPAPQVVQNVVCVVVVHTGDHPDDNVPSYTPCCVSNPD

InterPro domains:
  IPR014748 Enoyl-CoA hydratase, C-terminal [G3DSA:1.10.12.10] (19-78)
  IPR029045 ClpP/crotonase-like domain superfamily [SSF52096] (16-76)